Protein AF-A0A231R8P8-F1 (afdb_monomer)

Radius of gyration: 15.67 Å; Cα contacts (8 Å, |Δi|>4): 141; chains: 1; bounding box: 39×30×43 Å

Secondary structure (DSSP, 8-state):
--HHHHHHHHHHHHHS-EEEEE-STT-EEEEE--HHHHHHHHHTT--HHHHHHTB-SSEEEHHHHHHHTT--SEEETTEEE------HHHHHHHHTT-S-HHHHHHHHHHH-GGG--

pLDDT: mean 91.92, std 6.41, range [64.69, 98.38]

Sequence (117 aa):
MDRQAKQAILDVLNSLEVISHQDGEMANAFVRNTPENVAALNSVGISVETIKKHGDDEIFCIFSIAADLEIADYNRGEKLYLFGPVDDELRNRVIDGEGDAIDAERLLRLLEPELFD

Foldseek 3Di:
DDLVLLVQLQVLLQPADFPDWDDDPPTWTKGFPDPVSQVSNVVSPQDPVLQPVQDHNTIGTSVSSCVVVVSFPDDDTSHGHDDDDDDVVLVCCCVVVVDDPVSVVVVCCVVPVVVPD

Mean predicted aligned error: 4.88 Å

Nearest PDB structures (foldseek):
  8p4t-assembly1_A  TM=4.666E-01  e=4.108E+00  Mammarenavirus lujoense
  6gh8-assembly2_B  TM=3.753E-01  e=3.856E+00  Mammarenavirus lujoense

Solvent-accessible surface area (backbone atoms only — not comparable to full-atom values): 6925 Å² total; per-residue (Å²): 132,58,70,67,60,33,48,54,40,45,55,51,58,56,68,53,69,69,78,46,74,46,82,65,99,75,52,42,31,29,27,64,52,41,74,67,54,51,49,56,41,42,75,61,70,46,50,70,67,60,49,48,73,38,38,56,84,62,34,28,32,54,50,57,49,32,58,78,66,70,44,50,78,46,72,60,91,84,41,67,39,66,75,76,86,89,48,71,65,59,53,45,28,44,76,74,64,75,47,55,74,63,54,44,49,56,53,43,52,72,75,50,48,78,83,77,113

Structure (mmCIF, N/CA/C/O backbone):
data_AF-A0A231R8P8-F1
#
_entry.id   AF-A0A231R8P8-F1
#
loop_
_atom_site.group_PDB
_atom_site.id
_atom_site.type_symbol
_atom_site.label_atom_id
_atom_site.label_alt_id
_atom_site.label_comp_id
_atom_site.label_asym_id
_atom_site.label_entity_id
_atom_site.label_seq_id
_atom_site.pdbx_PDB_ins_code
_atom_site.Cartn_x
_atom_site.Cartn_y
_atom_site.Cartn_z
_atom_site.occupancy
_atom_site.B_iso_or_equiv
_atom_site.auth_seq_id
_atom_site.auth_comp_id
_atom_site.auth_asym_id
_atom_site.auth_atom_id
_atom_site.pdbx_PDB_model_num
ATOM 1 N N . MET A 1 1 ? 2.430 -12.170 5.947 1.00 87.06 1 MET A N 1
ATOM 2 C CA . MET A 1 1 ? 1.231 -11.938 5.115 1.00 87.06 1 MET A CA 1
ATOM 3 C C . MET A 1 1 ? 1.545 -12.387 3.697 1.00 87.06 1 MET A C 1
ATOM 5 O O . MET A 1 1 ? 2.641 -12.078 3.238 1.00 87.06 1 MET A O 1
ATOM 9 N N . ASP A 1 2 ? 0.670 -13.157 3.046 1.00 93.50 2 ASP A N 1
ATOM 10 C CA . ASP A 1 2 ? 0.893 -13.561 1.651 1.00 93.50 2 ASP A CA 1
ATOM 11 C C . ASP A 1 2 ? 0.668 -12.394 0.672 1.00 93.50 2 ASP A C 1
ATOM 13 O O . ASP A 1 2 ? 0.114 -11.355 1.036 1.00 93.50 2 ASP A O 1
ATOM 17 N N . ARG A 1 3 ? 1.123 -12.558 -0.576 1.00 91.38 3 ARG A N 1
ATOM 18 C CA . ARG A 1 3 ? 1.044 -11.513 -1.607 1.00 91.38 3 ARG A CA 1
ATOM 19 C C . ARG A 1 3 ? -0.389 -11.045 -1.869 1.00 91.38 3 ARG A C 1
ATOM 21 O O . ARG A 1 3 ? -0.597 -9.856 -2.087 1.00 91.38 3 ARG A O 1
ATOM 28 N N . GLN A 1 4 ? -1.353 -11.961 -1.882 1.00 94.00 4 GLN A N 1
ATOM 29 C CA . GLN A 1 4 ? -2.733 -11.635 -2.228 1.00 94.00 4 GLN A CA 1
ATOM 30 C C . GLN A 1 4 ? -3.375 -10.776 -1.136 1.00 94.00 4 GLN A C 1
ATOM 32 O O . GLN A 1 4 ? -4.036 -9.788 -1.445 1.00 94.00 4 GLN A O 1
ATOM 37 N N . ALA A 1 5 ? -3.107 -11.094 0.131 1.00 96.06 5 ALA A N 1
ATOM 38 C CA . ALA A 1 5 ? -3.525 -10.282 1.264 1.00 96.06 5 ALA A CA 1
ATOM 39 C C . ALA A 1 5 ? -2.856 -8.895 1.258 1.00 96.06 5 ALA A C 1
ATOM 41 O O . ALA A 1 5 ? -3.544 -7.896 1.459 1.00 96.06 5 ALA A O 1
ATOM 42 N N . LYS A 1 6 ? -1.550 -8.811 0.951 1.00 96.94 6 LYS A N 1
ATOM 43 C CA . LYS A 1 6 ? -0.856 -7.517 0.793 1.00 96.94 6 LYS A CA 1
ATOM 44 C C . LYS A 1 6 ? -1.513 -6.658 -0.290 1.00 96.94 6 LYS A C 1
ATOM 46 O O . LYS A 1 6 ? -1.808 -5.491 -0.049 1.00 96.94 6 LYS A O 1
ATOM 51 N N . GLN A 1 7 ? -1.780 -7.250 -1.456 1.00 96.19 7 GLN A N 1
ATOM 52 C CA . GLN A 1 7 ? -2.406 -6.549 -2.574 1.00 96.19 7 GLN A CA 1
ATOM 53 C C . GLN A 1 7 ? -3.810 -6.053 -2.216 1.00 96.19 7 GLN A C 1
ATOM 55 O O . GLN A 1 7 ? -4.112 -4.892 -2.458 1.00 96.19 7 GLN A O 1
ATOM 60 N N . ALA A 1 8 ? -4.635 -6.881 -1.570 1.00 97.69 8 ALA A N 1
ATOM 61 C CA . ALA A 1 8 ? -5.984 -6.485 -1.165 1.00 97.69 8 ALA A CA 1
ATOM 62 C C . ALA A 1 8 ? -5.983 -5.271 -0.219 1.00 97.69 8 ALA A C 1
ATOM 64 O O . ALA A 1 8 ? -6.830 -4.386 -0.341 1.00 97.69 8 ALA A O 1
ATOM 65 N N . ILE A 1 9 ? -5.018 -5.200 0.703 1.00 98.19 9 ILE A N 1
ATOM 66 C CA . ILE A 1 9 ? -4.868 -4.039 1.587 1.00 98.19 9 ILE A CA 1
ATOM 67 C C . ILE A 1 9 ? -4.444 -2.802 0.792 1.00 98.19 9 ILE A C 1
ATOM 69 O O . ILE A 1 9 ? -5.024 -1.734 0.984 1.00 98.19 9 ILE A O 1
ATOM 73 N N . LEU A 1 10 ? -3.461 -2.928 -0.106 1.00 97.50 10 LEU A N 1
ATOM 74 C CA . LEU A 1 10 ? -3.035 -1.807 -0.944 1.00 97.50 10 LEU A CA 1
ATOM 75 C C . LEU A 1 10 ? -4.158 -1.287 -1.839 1.00 97.50 10 LEU A C 1
ATOM 77 O O . LEU A 1 10 ? -4.285 -0.076 -1.995 1.00 97.50 10 LEU A O 1
ATOM 81 N N . ASP A 1 11 ? -4.979 -2.173 -2.398 1.00 98.06 11 ASP A N 1
ATOM 82 C CA . ASP A 1 11 ? -6.115 -1.790 -3.236 1.00 98.06 11 ASP A CA 1
ATOM 83 C C . ASP A 1 11 ? -7.103 -0.925 -2.443 1.00 98.06 11 ASP A C 1
ATOM 85 O O . ASP A 1 11 ? -7.553 0.110 -2.939 1.00 98.06 11 ASP A O 1
ATOM 89 N N . VAL A 1 12 ? -7.374 -1.286 -1.181 1.00 98.38 12 VAL A N 1
ATOM 90 C CA . VAL A 1 12 ? -8.187 -0.454 -0.283 1.00 98.38 12 VAL A CA 1
ATOM 91 C C . VAL A 1 12 ? -7.497 0.873 0.004 1.00 98.38 12 VAL A C 1
ATOM 93 O O . VAL A 1 12 ? -8.130 1.905 -0.203 1.00 98.38 12 VAL A O 1
ATOM 96 N N . LEU A 1 13 ? -6.223 0.882 0.415 1.00 98.00 13 LEU A N 1
ATOM 97 C CA . LEU A 1 13 ? -5.484 2.119 0.715 1.00 98.00 13 LEU A CA 1
ATOM 98 C C . LEU A 1 13 ? -5.485 3.085 -0.481 1.00 98.00 13 LEU A C 1
ATOM 100 O O . LEU A 1 13 ? -5.766 4.269 -0.317 1.00 98.00 13 LEU A O 1
ATOM 104 N N . ASN A 1 14 ? -5.256 2.569 -1.690 1.00 97.62 14 ASN A N 1
ATOM 105 C CA . ASN A 1 14 ? -5.261 3.331 -2.939 1.00 97.62 14 ASN A CA 1
ATOM 106 C C . ASN A 1 14 ? -6.655 3.810 -3.372 1.00 97.62 14 ASN A C 1
ATOM 108 O O . ASN A 1 14 ? -6.744 4.684 -4.240 1.00 97.62 14 ASN A O 1
ATOM 112 N N . SER A 1 15 ? -7.727 3.218 -2.842 1.00 97.88 15 SER A N 1
ATOM 113 C CA . SER A 1 15 ? -9.110 3.616 -3.132 1.00 97.88 15 SER A CA 1
ATOM 114 C C . SER A 1 15 ? -9.600 4.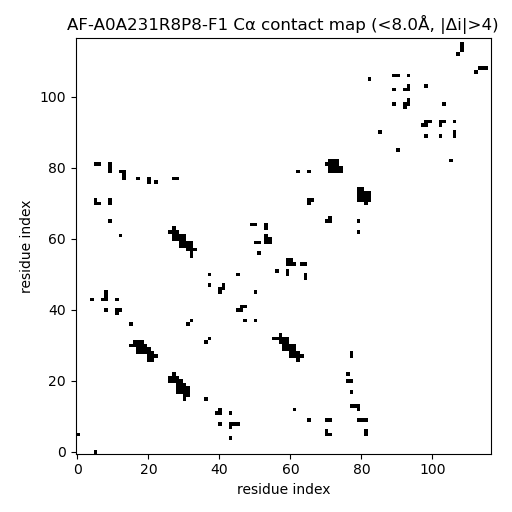773 -2.261 1.00 97.88 15 SER A C 1
ATOM 116 O O . SER A 1 15 ? -10.595 5.411 -2.605 1.00 97.88 15 SER A O 1
ATOM 118 N N . LEU A 1 16 ? -8.914 5.046 -1.147 1.00 97.94 16 LEU A N 1
ATOM 119 C CA . LEU A 1 16 ? -9.303 6.104 -0.227 1.00 97.94 16 LEU A CA 1
ATOM 120 C C . LEU A 1 16 ? -9.033 7.481 -0.841 1.00 97.94 16 LEU A C 1
ATOM 122 O O . LEU A 1 16 ? -8.041 7.690 -1.540 1.00 97.94 16 LEU A O 1
ATOM 126 N N . GLU A 1 17 ? -9.917 8.435 -0.557 1.00 97.38 17 GLU A N 1
ATOM 127 C CA . GLU A 1 17 ? -9.749 9.820 -0.993 1.00 97.38 17 GLU A CA 1
ATOM 128 C C . GLU A 1 17 ? -8.645 10.496 -0.170 1.00 97.38 17 GLU A C 1
ATOM 130 O O . GLU A 1 17 ? -8.810 10.768 1.025 1.00 97.38 17 GLU A O 1
ATOM 135 N N . VAL A 1 18 ? -7.516 10.773 -0.820 1.00 97.06 18 VAL A N 1
ATOM 136 C CA . VAL A 1 18 ? -6.419 11.543 -0.233 1.00 97.06 18 VAL A CA 1
ATOM 137 C C . VAL A 1 18 ? -6.813 13.016 -0.195 1.00 97.06 18 VAL A C 1
ATOM 139 O O . VAL A 1 18 ? -7.216 13.601 -1.196 1.00 97.06 18 VAL A O 1
ATOM 142 N N . ILE A 1 19 ? -6.714 13.620 0.988 1.00 96.31 19 ILE A N 1
ATOM 143 C CA . ILE A 1 19 ? -7.070 15.028 1.223 1.00 96.31 19 ILE A CA 1
ATOM 144 C C . ILE A 1 19 ? -5.849 15.945 1.319 1.00 96.31 19 ILE A C 1
ATOM 146 O O . ILE A 1 19 ? -5.992 17.167 1.296 1.00 96.31 19 ILE A O 1
ATOM 150 N N . SER A 1 20 ? -4.656 15.371 1.471 1.00 93.19 20 SER A N 1
ATOM 151 C CA . SER A 1 20 ? -3.385 16.089 1.497 1.00 93.19 20 SER A CA 1
ATOM 152 C C . SER A 1 20 ? -2.255 15.120 1.179 1.00 93.19 20 SER A C 1
ATOM 154 O O . SER A 1 20 ? -2.204 14.035 1.761 1.00 93.19 20 SER A O 1
ATOM 156 N N . HIS A 1 21 ? -1.340 15.514 0.297 1.00 91.38 21 HIS A N 1
ATOM 157 C CA . HIS A 1 21 ? -0.118 14.764 0.040 1.00 91.38 21 HIS A CA 1
ATOM 158 C C . HIS A 1 21 ? 1.103 15.683 0.077 1.00 91.38 21 HIS A C 1
ATOM 160 O O . HIS A 1 21 ? 1.016 16.885 -0.186 1.00 91.38 21 HIS A O 1
ATOM 166 N N . GLN A 1 22 ? 2.241 15.103 0.437 1.00 88.44 22 GLN A N 1
ATOM 167 C CA . GLN A 1 22 ? 3.551 15.735 0.366 1.00 88.44 22 GLN A CA 1
ATOM 168 C C . GLN A 1 22 ? 4.491 14.790 -0.373 1.00 88.44 22 GLN A C 1
ATOM 170 O O . GLN A 1 22 ? 4.495 13.594 -0.088 1.00 88.44 22 GLN A O 1
ATOM 175 N N . ASP A 1 23 ? 5.270 15.329 -1.307 1.00 81.31 23 ASP A N 1
ATOM 176 C CA . ASP A 1 23 ? 6.349 14.609 -1.987 1.00 81.31 23 ASP A CA 1
ATOM 177 C C . ASP A 1 23 ? 7.696 14.852 -1.290 1.00 81.31 23 ASP A C 1
ATOM 179 O O . ASP A 1 23 ? 7.860 15.806 -0.526 1.00 81.31 23 ASP A O 1
ATOM 183 N N . GLY A 1 24 ? 8.687 14.017 -1.607 1.00 75.81 24 GLY A N 1
ATOM 184 C CA . GLY A 1 24 ? 10.063 14.129 -1.116 1.00 75.81 24 GLY A CA 1
ATOM 185 C C . GLY A 1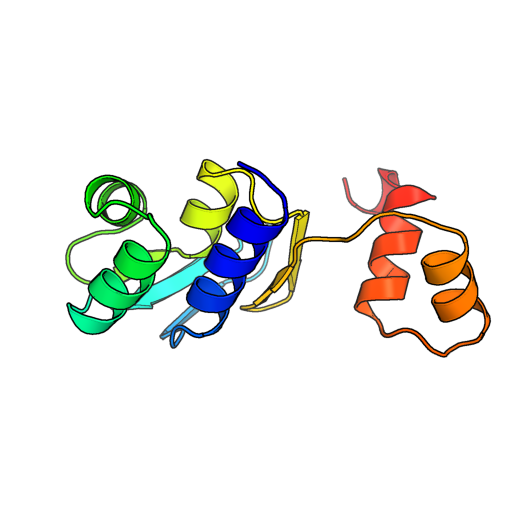 24 ? 10.454 12.983 -0.186 1.00 75.81 24 GLY A C 1
ATOM 186 O O . GLY A 1 24 ? 9.772 11.966 -0.122 1.00 75.81 24 GLY A O 1
ATOM 187 N N . GLU A 1 25 ? 11.558 13.148 0.545 1.00 70.06 25 GLU A N 1
ATOM 188 C CA . GLU A 1 25 ? 12.099 12.110 1.444 1.00 70.06 25 GLU A CA 1
ATOM 189 C C . GLU A 1 25 ? 11.118 11.695 2.550 1.00 70.06 25 GLU A C 1
ATOM 191 O O . GLU A 1 25 ? 11.130 10.556 3.005 1.00 70.06 25 GLU A O 1
ATOM 196 N N . MET A 1 26 ? 10.234 12.609 2.958 1.00 74.94 26 MET A N 1
ATOM 197 C CA . MET A 1 26 ? 9.140 12.341 3.893 1.00 74.94 26 MET A CA 1
ATOM 198 C C . MET A 1 26 ? 7.794 12.378 3.169 1.00 74.94 26 MET A C 1
ATOM 200 O O . MET A 1 26 ? 6.877 13.094 3.582 1.00 74.94 26 MET A O 1
ATOM 204 N N . ALA A 1 27 ? 7.694 11.645 2.057 1.00 84.31 27 ALA A N 1
ATOM 205 C CA . ALA A 1 27 ? 6.451 11.547 1.312 1.00 84.31 27 ALA A CA 1
ATOM 206 C C . ALA A 1 27 ? 5.325 11.024 2.214 1.00 84.31 27 ALA A C 1
ATOM 208 O O . ALA A 1 27 ? 5.493 10.048 2.945 1.00 84.31 27 ALA A O 1
ATOM 209 N N . ASN A 1 28 ? 4.167 11.674 2.161 1.00 91.06 28 ASN A N 1
ATOM 210 C CA . ASN A 1 28 ? 2.998 11.325 2.963 1.00 91.06 28 ASN A CA 1
ATOM 211 C C . ASN A 1 28 ? 1.725 11.496 2.136 1.00 91.06 28 ASN A C 1
ATOM 213 O O . ASN A 1 28 ? 1.635 12.412 1.320 1.00 91.06 28 ASN A O 1
ATOM 217 N N . ALA A 1 29 ? 0.724 10.661 2.403 1.00 96.38 29 ALA A N 1
ATOM 218 C CA . ALA A 1 29 ? -0.623 10.802 1.862 1.00 96.38 29 ALA A CA 1
ATOM 219 C C . ALA A 1 29 ? -1.635 10.629 2.999 1.00 96.38 29 ALA A C 1
ATOM 221 O O . ALA A 1 29 ? -1.718 9.564 3.615 1.00 96.38 29 ALA A O 1
ATOM 222 N N . PHE A 1 30 ? -2.374 11.695 3.297 1.00 97.06 30 PHE A N 1
ATOM 223 C CA . PHE A 1 30 ? -3.320 11.766 4.403 1.00 97.06 30 PHE A CA 1
ATOM 224 C C . PHE A 1 30 ? -4.756 11.601 3.921 1.00 97.06 30 PHE A C 1
ATOM 226 O O . PHE A 1 30 ? -5.182 12.216 2.943 1.00 97.06 30 PHE A O 1
ATOM 233 N N . VAL A 1 31 ? -5.516 10.811 4.668 1.00 97.75 31 VAL A N 1
ATOM 234 C CA . VAL A 1 31 ? -6.923 10.492 4.422 1.00 97.75 31 VAL A CA 1
ATOM 235 C C . VAL A 1 31 ? -7.724 10.831 5.677 1.00 97.75 31 VAL A C 1
ATOM 237 O O . VAL A 1 31 ? -7.209 10.722 6.789 1.00 97.75 31 VAL A O 1
ATOM 240 N N . ARG A 1 32 ? -8.994 11.226 5.520 1.00 98.12 32 ARG A N 1
ATOM 241 C CA . ARG A 1 32 ? -9.890 11.458 6.666 1.00 98.12 32 ARG A CA 1
ATOM 242 C C . ARG A 1 32 ? -10.133 10.179 7.469 1.00 98.12 32 ARG A C 1
ATOM 244 O O . ARG A 1 32 ? -10.469 9.137 6.902 1.00 98.12 32 ARG A O 1
ATOM 251 N N . ASN A 1 33 ? -10.089 10.292 8.790 1.00 97.62 33 ASN A N 1
ATOM 252 C CA . ASN A 1 33 ? -10.483 9.248 9.725 1.00 97.62 33 ASN A CA 1
ATOM 253 C C . ASN A 1 33 ? -12.011 9.211 9.896 1.00 97.62 33 ASN A C 1
ATOM 255 O O . ASN A 1 33 ? -12.563 9.655 10.900 1.00 97.62 33 ASN A O 1
ATOM 259 N N . THR A 1 34 ? -12.718 8.724 8.873 1.00 97.88 34 THR A N 1
ATOM 260 C CA . THR A 1 34 ? -14.177 8.541 8.931 1.00 97.88 34 THR A CA 1
ATOM 261 C C . THR A 1 34 ? -14.550 7.087 9.232 1.00 97.88 34 THR A C 1
ATOM 263 O O . THR A 1 34 ? -13.776 6.175 8.918 1.00 97.88 34 THR A O 1
ATOM 266 N N . PRO A 1 35 ? -15.751 6.826 9.786 1.00 97.62 35 PRO A N 1
ATOM 267 C CA . PRO A 1 35 ? -16.243 5.465 9.991 1.00 97.62 35 PRO A CA 1
ATOM 268 C C . PRO A 1 35 ? -16.227 4.607 8.718 1.00 97.62 35 PRO A C 1
ATOM 270 O O . PRO A 1 35 ? -15.949 3.414 8.798 1.00 97.62 35 PRO A O 1
ATOM 273 N N . GLU A 1 36 ? -16.487 5.198 7.550 1.00 98.00 36 GLU A N 1
ATOM 274 C CA . GLU A 1 36 ? -16.477 4.511 6.255 1.00 98.00 36 GLU A CA 1
ATOM 275 C C . GLU A 1 36 ? -15.067 4.050 5.873 1.00 98.00 36 GLU A C 1
ATOM 277 O O . GLU A 1 36 ? -14.876 2.885 5.521 1.00 98.00 36 GLU A O 1
ATOM 282 N N . ASN A 1 37 ? -14.067 4.926 6.009 1.00 98.06 37 ASN A N 1
ATOM 283 C CA . ASN A 1 37 ? -12.672 4.590 5.720 1.00 98.06 37 ASN A CA 1
ATOM 284 C C . ASN A 1 37 ? -12.133 3.549 6.709 1.00 98.06 37 ASN A C 1
ATOM 286 O O . ASN A 1 37 ? -11.464 2.594 6.313 1.00 98.06 37 ASN A O 1
ATOM 290 N N . VAL A 1 38 ? -12.484 3.680 7.992 1.00 97.62 38 VAL A N 1
ATOM 291 C CA . VAL A 1 38 ? -12.146 2.688 9.021 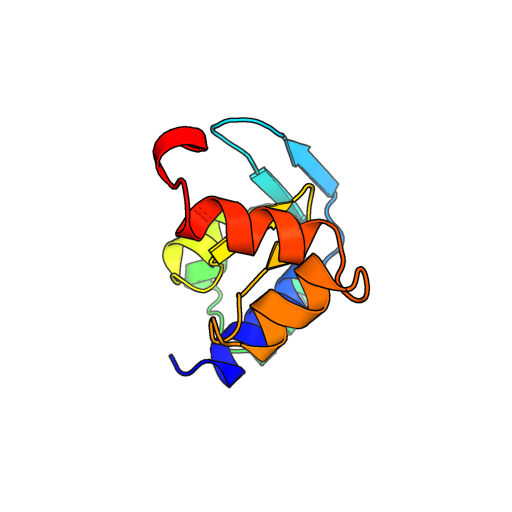1.00 97.62 38 VAL A CA 1
ATOM 292 C C . VAL A 1 38 ? -12.802 1.339 8.718 1.00 97.62 38 VAL A C 1
ATOM 294 O O . VAL A 1 38 ? -12.154 0.302 8.838 1.00 97.62 38 VAL A O 1
ATOM 297 N N . ALA A 1 39 ? -14.068 1.319 8.292 1.00 98.06 39 ALA A N 1
ATOM 298 C CA . ALA A 1 39 ? -14.754 0.089 7.905 1.00 98.06 39 ALA A CA 1
ATOM 299 C C . ALA A 1 39 ? -14.109 -0.572 6.675 1.00 98.06 39 ALA A C 1
ATOM 301 O O . ALA A 1 39 ? -13.933 -1.792 6.671 1.00 98.06 39 ALA A O 1
ATOM 302 N N . ALA A 1 40 ? -13.707 0.214 5.671 1.00 98.19 40 ALA A N 1
ATOM 303 C CA . ALA A 1 40 ? -13.000 -0.289 4.495 1.00 98.19 40 ALA A CA 1
ATOM 304 C C . ALA A 1 40 ? -11.671 -0.959 4.883 1.00 98.19 40 ALA A C 1
ATOM 306 O O . ALA A 1 40 ? -11.411 -2.091 4.478 1.00 98.19 40 ALA A O 1
ATOM 307 N N . LEU A 1 41 ? -10.876 -0.322 5.744 1.00 97.88 41 LEU A N 1
ATOM 308 C CA . LEU A 1 41 ? -9.608 -0.873 6.231 1.00 97.88 41 LEU A CA 1
ATOM 309 C C . LEU A 1 41 ? -9.799 -2.113 7.119 1.00 97.88 41 LEU A C 1
ATOM 311 O O . LEU A 1 41 ? -9.114 -3.121 6.937 1.00 97.88 41 LEU A O 1
ATOM 315 N N . ASN A 1 42 ? -10.786 -2.096 8.017 1.00 97.81 42 ASN A N 1
ATOM 316 C CA . ASN A 1 42 ? -11.139 -3.265 8.827 1.00 97.81 42 ASN A CA 1
ATOM 317 C C . ASN A 1 42 ? -11.551 -4.4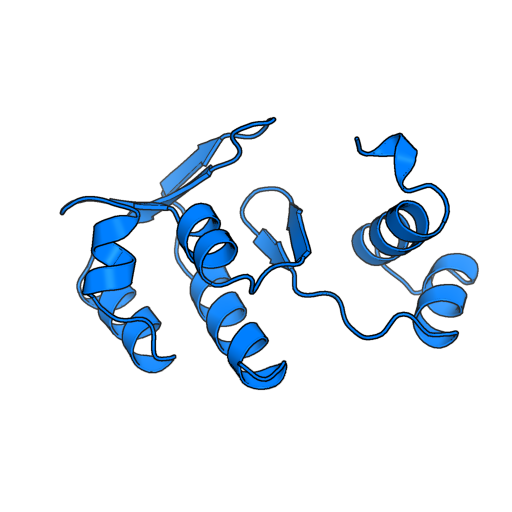66 7.956 1.00 97.81 42 ASN A C 1
ATOM 319 O O . ASN A 1 42 ? -11.249 -5.606 8.308 1.00 97.81 42 ASN A O 1
ATOM 323 N N . SER A 1 43 ? -12.214 -4.233 6.814 1.00 97.88 43 SER A N 1
ATOM 324 C CA . SER A 1 43 ? -12.666 -5.305 5.912 1.00 97.88 43 SER A CA 1
ATOM 325 C C . SER A 1 43 ? -11.520 -6.123 5.303 1.00 97.88 43 SER A C 1
ATOM 327 O O . SER A 1 43 ? -11.715 -7.286 4.954 1.00 97.88 43 SER A O 1
ATOM 329 N N . VAL A 1 44 ? -10.317 -5.542 5.245 1.00 97.38 44 VAL A N 1
ATOM 330 C CA . VAL A 1 44 ? -9.077 -6.191 4.791 1.00 97.38 44 VAL A CA 1
ATOM 331 C C . VAL A 1 44 ? -8.120 -6.519 5.944 1.00 97.38 44 VAL A C 1
ATOM 333 O O . VAL A 1 44 ? -6.962 -6.858 5.720 1.00 97.38 44 VAL A O 1
ATOM 336 N N . GLY A 1 45 ? -8.608 -6.473 7.189 1.00 96.06 45 GLY A N 1
ATOM 337 C CA . GLY A 1 45 ? -7.884 -6.947 8.371 1.00 96.06 45 GLY A CA 1
ATOM 338 C C . GLY A 1 45 ? -6.983 -5.917 9.055 1.00 96.06 45 GLY A C 1
ATOM 339 O O . GLY A 1 45 ? -6.212 -6.290 9.939 1.00 96.06 45 GLY A O 1
ATOM 340 N N . ILE A 1 46 ? -7.074 -4.636 8.692 1.00 97.19 46 ILE A N 1
ATOM 341 C CA . ILE A 1 46 ? -6.341 -3.562 9.372 1.00 97.19 46 ILE A CA 1
ATOM 342 C C . ILE A 1 46 ? -7.093 -3.177 10.636 1.00 97.19 46 ILE A C 1
ATOM 344 O O . ILE A 1 46 ? -8.256 -2.803 10.565 1.00 97.19 46 ILE A O 1
ATOM 348 N N . SER A 1 47 ? -6.440 -3.260 11.794 1.00 96.19 47 SER A N 1
ATOM 349 C CA . SER A 1 47 ? -7.085 -2.935 13.064 1.00 96.19 47 SER A CA 1
ATOM 350 C C . SER A 1 47 ? -7.217 -1.423 13.267 1.00 96.19 47 SER A C 1
ATOM 352 O O . SER A 1 47 ? -6.387 -0.631 12.816 1.00 96.19 47 SER A O 1
ATOM 354 N N . VAL A 1 48 ? -8.220 -1.019 14.049 1.00 95.31 48 VAL A N 1
ATOM 355 C CA . VAL A 1 48 ? -8.373 0.375 14.499 1.00 95.31 48 VAL A CA 1
ATOM 356 C C . VAL A 1 48 ? -7.133 0.864 15.258 1.00 95.31 48 VAL A C 1
ATOM 358 O O . VAL A 1 48 ? -6.778 2.034 15.154 1.00 95.31 48 VAL A O 1
ATOM 361 N N . GLU A 1 49 ? -6.452 -0.015 15.997 1.00 95.81 49 GLU A N 1
ATOM 362 C CA . GLU A 1 49 ? -5.207 0.328 16.697 1.00 95.81 49 GLU A CA 1
ATOM 363 C C . GLU A 1 49 ? -4.086 0.685 15.715 1.00 95.81 49 GLU A C 1
ATOM 365 O O . GLU A 1 49 ? -3.397 1.682 15.919 1.00 95.81 49 GLU A O 1
ATOM 370 N N . THR A 1 50 ? -3.945 -0.067 14.618 1.00 96.44 50 THR A N 1
ATOM 371 C CA . THR A 1 50 ? -2.995 0.257 13.546 1.00 96.44 50 THR A CA 1
ATOM 372 C C . THR A 1 50 ? -3.334 1.596 12.897 1.00 96.44 50 THR A C 1
ATOM 374 O O . THR A 1 50 ? -2.438 2.409 12.703 1.00 96.44 50 THR A O 1
ATOM 377 N N . ILE A 1 51 ? -4.612 1.874 12.618 1.00 96.44 51 ILE A N 1
ATOM 378 C CA . ILE A 1 51 ? -5.032 3.160 12.030 1.00 96.44 51 ILE A CA 1
ATOM 379 C C . ILE A 1 51 ? -4.657 4.322 12.961 1.00 96.44 51 ILE A C 1
ATOM 381 O O . ILE A 1 51 ? -4.016 5.278 12.533 1.00 96.44 51 ILE A O 1
ATOM 385 N N . LYS A 1 52 ? -4.986 4.207 14.254 1.00 95.06 52 LYS A N 1
ATOM 386 C CA . LYS A 1 52 ? -4.689 5.232 15.268 1.00 95.06 52 LYS A CA 1
ATOM 387 C C . LYS A 1 52 ? -3.198 5.431 15.525 1.00 95.06 52 LYS A C 1
ATOM 389 O O . LYS A 1 52 ? -2.797 6.511 15.932 1.00 95.06 52 LYS A O 1
ATOM 394 N N . LYS A 1 53 ? -2.366 4.410 15.311 1.00 97.12 53 LYS A N 1
ATOM 395 C CA . LYS A 1 53 ? -0.905 4.532 15.426 1.00 97.12 53 LYS A CA 1
ATOM 396 C C . LYS A 1 53 ? -0.323 5.484 14.373 1.00 97.12 53 LYS A C 1
ATOM 398 O O . LYS A 1 53 ? 0.703 6.108 14.626 1.00 97.12 53 LYS A O 1
ATOM 403 N N . HIS A 1 54 ? -0.975 5.592 13.216 1.00 96.62 54 HIS A N 1
ATOM 404 C CA . HIS A 1 54 ? -0.494 6.335 12.045 1.00 96.62 54 HIS A CA 1
ATOM 405 C C . HIS A 1 54 ? -1.332 7.582 11.742 1.00 96.62 54 HIS A C 1
ATOM 407 O O . HIS A 1 54 ? -1.356 8.063 10.608 1.00 96.62 54 HIS A O 1
ATOM 413 N N . GLY A 1 55 ? -2.037 8.096 12.749 1.00 94.50 55 GLY A N 1
ATOM 414 C CA . GLY A 1 55 ? -2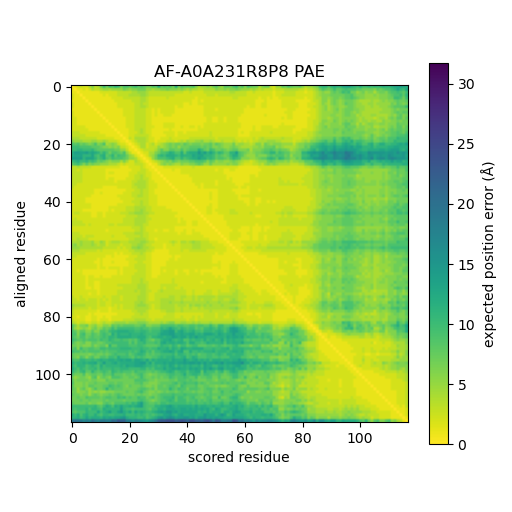.953 9.216 12.612 1.00 94.50 55 GLY A CA 1
ATOM 415 C C . GLY A 1 55 ? -3.488 9.715 13.947 1.00 94.50 55 GLY A C 1
ATOM 416 O O . GLY A 1 55 ? -2.970 9.388 15.012 1.00 94.50 55 GLY A O 1
ATOM 417 N N . ASP A 1 56 ? -4.548 10.500 13.869 1.00 93.88 56 ASP A N 1
ATOM 418 C CA . ASP A 1 56 ? -5.327 11.005 14.990 1.00 93.88 56 ASP A CA 1
ATOM 419 C C . ASP A 1 56 ? -6.828 10.803 14.722 1.00 93.88 56 ASP A C 1
ATOM 421 O O . ASP A 1 56 ? -7.223 9.998 13.875 1.00 93.88 56 ASP A O 1
ATOM 425 N N . ASP A 1 57 ? -7.685 11.486 15.479 1.00 94.12 57 ASP A N 1
ATOM 426 C CA . ASP A 1 57 ? -9.138 11.373 15.339 1.00 94.12 57 ASP A CA 1
ATOM 427 C C . ASP A 1 57 ? -9.677 12.004 14.036 1.00 94.12 57 ASP A C 1
ATOM 429 O O . ASP A 1 57 ? -10.814 11.724 13.659 1.00 94.12 57 ASP A O 1
ATOM 433 N N . GLU A 1 58 ? -8.891 12.821 13.327 1.00 96.69 58 GLU A N 1
ATOM 434 C CA . GLU A 1 58 ? -9.298 13.519 12.103 1.00 96.69 58 GLU A CA 1
ATOM 435 C C . GLU A 1 58 ? -8.700 12.899 10.838 1.00 96.69 58 GLU A C 1
ATOM 437 O O . GLU A 1 58 ? -9.399 12.795 9.823 1.00 96.69 58 GLU A O 1
ATOM 442 N N . ILE A 1 59 ? -7.428 12.487 10.871 1.00 97.56 59 ILE A N 1
ATOM 443 C CA . ILE A 1 59 ? -6.692 12.000 9.696 1.00 97.56 59 ILE A CA 1
ATOM 444 C C . ILE A 1 59 ? -5.742 10.845 10.020 1.00 97.56 59 ILE A C 1
ATOM 446 O O . ILE A 1 59 ? -5.276 10.695 11.142 1.00 97.56 59 ILE A O 1
ATOM 450 N N . PHE A 1 60 ? -5.387 10.049 9.012 1.00 97.50 60 PHE A N 1
ATOM 451 C CA . PHE A 1 60 ? -4.298 9.070 9.095 1.00 97.50 60 PHE A CA 1
ATOM 452 C C . PHE A 1 60 ? -3.486 9.022 7.796 1.00 97.50 60 PHE A C 1
ATOM 454 O O . PHE A 1 60 ? -3.994 9.360 6.724 1.00 97.50 60 PHE A O 1
ATOM 461 N N . CYS A 1 61 ? -2.216 8.614 7.889 1.00 96.94 61 CYS A N 1
ATOM 462 C CA . CYS A 1 61 ? -1.310 8.503 6.744 1.00 96.94 61 CYS A CA 1
ATOM 463 C C . CYS A 1 61 ? -1.309 7.083 6.157 1.00 96.94 61 CYS A C 1
ATOM 465 O O . CYS A 1 61 ? -0.905 6.127 6.825 1.00 96.94 61 CYS A O 1
ATOM 467 N N . ILE A 1 62 ? -1.706 6.934 4.887 1.00 97.31 62 ILE A N 1
ATOM 468 C CA . ILE A 1 62 ? -1.753 5.622 4.217 1.00 97.31 62 ILE A CA 1
ATOM 469 C C . ILE A 1 62 ? -0.360 5.064 3.898 1.00 97.31 62 ILE A C 1
ATOM 471 O O . ILE A 1 62 ? -0.182 3.846 3.889 1.00 97.31 62 ILE A O 1
ATOM 475 N N . PHE A 1 63 ? 0.642 5.926 3.692 1.00 95.75 63 PHE A N 1
ATOM 476 C CA . PHE A 1 63 ? 2.021 5.487 3.441 1.00 95.75 63 PHE A CA 1
ATOM 477 C C . PHE A 1 63 ? 2.657 4.915 4.702 1.00 95.75 63 PHE A C 1
ATOM 479 O O . PHE A 1 63 ? 3.253 3.842 4.644 1.00 95.75 63 PHE A O 1
ATOM 486 N N . SER A 1 64 ? 2.451 5.556 5.855 1.00 95.38 64 SER A N 1
ATOM 487 C CA . SER A 1 64 ? 2.943 5.052 7.140 1.00 95.38 64 SER A CA 1
ATOM 488 C C . SER A 1 64 ? 2.327 3.699 7.502 1.00 95.38 64 SER A C 1
ATOM 490 O O . SER A 1 64 ? 3.041 2.810 7.960 1.00 95.38 64 SER A O 1
ATOM 492 N N . ILE A 1 65 ? 1.031 3.500 7.226 1.00 96.94 65 ILE A N 1
ATOM 493 C CA . ILE A 1 65 ? 0.373 2.193 7.393 1.00 96.94 65 ILE A CA 1
ATOM 494 C C . ILE A 1 65 ? 1.020 1.142 6.482 1.00 96.94 65 ILE A C 1
ATOM 496 O O . ILE A 1 65 ? 1.348 0.049 6.942 1.00 96.94 65 ILE A O 1
ATOM 500 N N . ALA A 1 66 ? 1.215 1.454 5.197 1.00 96.38 66 ALA A N 1
ATOM 501 C CA . ALA A 1 66 ? 1.800 0.510 4.247 1.00 96.38 66 ALA A CA 1
ATOM 502 C C . ALA A 1 66 ? 3.256 0.145 4.587 1.00 96.38 66 ALA A C 1
ATOM 504 O O . ALA A 1 66 ? 3.648 -1.013 4.428 1.00 96.38 66 ALA A O 1
ATOM 505 N N . ALA A 1 67 ? 4.030 1.111 5.086 1.00 93.75 67 ALA A N 1
ATOM 506 C CA . ALA A 1 67 ? 5.402 0.909 5.533 1.00 93.75 67 ALA A CA 1
ATOM 507 C C . ALA A 1 67 ? 5.472 0.055 6.811 1.00 93.75 67 ALA A C 1
ATOM 509 O O . ALA A 1 67 ? 6.228 -0.909 6.852 1.00 93.75 67 ALA A O 1
ATOM 510 N N . ASP A 1 68 ? 4.645 0.344 7.823 1.00 94.81 68 ASP A N 1
ATOM 511 C CA . ASP A 1 68 ? 4.607 -0.407 9.094 1.00 94.81 68 ASP A CA 1
ATOM 512 C C . ASP A 1 68 ? 4.213 -1.877 8.910 1.00 94.81 68 ASP A C 1
ATOM 514 O O . ASP A 1 68 ? 4.597 -2.737 9.699 1.00 94.81 68 ASP A O 1
ATOM 518 N N . LEU A 1 69 ? 3.442 -2.171 7.862 1.00 95.31 69 LEU A N 1
ATOM 519 C CA . LEU A 1 69 ? 3.025 -3.528 7.515 1.00 95.31 69 LEU A CA 1
ATOM 520 C C . LEU A 1 69 ? 3.936 -4.196 6.474 1.00 95.31 69 LEU A C 1
ATOM 522 O O . LEU A 1 69 ? 3.711 -5.364 6.145 1.00 95.31 69 LEU A O 1
ATOM 526 N N . GLU A 1 70 ? 4.931 -3.475 5.947 1.00 94.75 70 GLU A N 1
ATOM 527 C CA . GLU A 1 70 ? 5.847 -3.931 4.894 1.00 94.75 70 GLU A CA 1
ATOM 528 C C . GLU A 1 70 ? 5.094 -4.496 3.669 1.00 94.75 70 GLU A C 1
ATOM 530 O O . GLU A 1 70 ? 5.366 -5.604 3.181 1.00 94.75 70 GLU A O 1
ATOM 535 N N . ILE A 1 71 ? 4.069 -3.769 3.203 1.00 95.38 71 ILE A N 1
ATOM 536 C CA . ILE A 1 71 ? 3.156 -4.233 2.139 1.00 95.38 71 ILE A CA 1
ATOM 537 C C . ILE A 1 71 ? 3.259 -3.480 0.814 1.00 95.38 71 ILE A C 1
ATOM 539 O O . ILE A 1 71 ? 2.641 -3.927 -0.148 1.00 95.38 71 ILE A O 1
ATOM 543 N N . ALA A 1 72 ? 4.019 -2.387 0.748 1.00 94.19 72 ALA A N 1
ATOM 544 C CA . ALA A 1 72 ? 4.316 -1.667 -0.488 1.00 94.19 72 ALA A CA 1
ATOM 545 C C . ALA A 1 72 ? 5.816 -1.728 -0.785 1.00 94.19 72 ALA A C 1
ATOM 547 O O . ALA A 1 72 ? 6.629 -1.561 0.120 1.00 94.19 72 ALA A O 1
ATOM 548 N N . ASP A 1 73 ? 6.159 -1.925 -2.056 1.00 90.12 73 ASP A N 1
ATOM 549 C CA . ASP A 1 73 ? 7.541 -1.868 -2.545 1.00 90.12 73 ASP A CA 1
ATOM 550 C C . ASP A 1 73 ? 7.898 -0.467 -3.051 1.00 90.12 73 ASP A C 1
ATOM 552 O O . ASP A 1 73 ? 9.068 -0.101 -3.124 1.00 90.12 73 ASP A O 1
ATOM 556 N N . TYR A 1 74 ? 6.886 0.309 -3.449 1.00 88.56 74 TYR A N 1
ATOM 557 C CA . TYR A 1 74 ? 7.082 1.605 -4.075 1.00 88.56 74 TYR A CA 1
ATOM 558 C C . TYR A 1 74 ? 5.852 2.502 -3.928 1.00 88.56 74 TYR A C 1
ATOM 560 O O . TYR A 1 74 ? 4.719 2.021 -3.849 1.00 88.56 74 TYR A O 1
ATOM 568 N N . ASN A 1 75 ? 6.063 3.816 -3.951 1.00 89.06 75 ASN A N 1
ATOM 569 C CA . ASN A 1 75 ? 5.002 4.806 -4.060 1.00 89.06 75 ASN A CA 1
ATOM 570 C C . ASN A 1 75 ? 5.316 5.813 -5.173 1.00 89.06 75 ASN A C 1
ATOM 572 O O . ASN A 1 75 ? 6.466 6.185 -5.382 1.00 89.06 75 ASN A O 1
ATOM 576 N N . ARG A 1 76 ? 4.277 6.289 -5.864 1.00 86.19 76 ARG A N 1
ATOM 577 C CA . ARG A 1 76 ? 4.380 7.362 -6.861 1.00 86.19 76 ARG A CA 1
ATOM 578 C C . ARG A 1 76 ? 3.183 8.289 -6.753 1.00 86.19 76 ARG A C 1
ATOM 580 O O . ARG A 1 76 ? 2.048 7.857 -6.973 1.00 86.19 76 ARG A O 1
ATOM 587 N N . GLY A 1 77 ? 3.442 9.557 -6.437 1.00 87.81 77 GLY A N 1
ATOM 588 C CA . GLY A 1 77 ? 2.388 10.474 -6.009 1.00 87.81 77 GLY A CA 1
ATOM 589 C C . GLY A 1 77 ? 1.652 9.866 -4.818 1.00 87.81 77 GLY A C 1
ATOM 590 O O . GLY A 1 77 ? 2.293 9.400 -3.886 1.00 87.81 77 GLY A O 1
ATOM 591 N N . GLU A 1 78 ? 0.327 9.780 -4.905 1.00 91.56 78 GLU A N 1
ATOM 592 C CA . GLU A 1 78 ? -0.570 9.256 -3.863 1.00 91.56 78 GLU A CA 1
ATOM 593 C C . GLU A 1 78 ? -0.785 7.730 -3.911 1.00 91.56 78 GLU A C 1
ATOM 595 O O . GLU A 1 78 ? -1.579 7.190 -3.141 1.00 91.56 78 GLU A O 1
ATOM 600 N N . LYS A 1 79 ? -0.131 7.021 -4.842 1.00 91.81 79 LYS A N 1
ATOM 601 C CA . LYS A 1 79 ? -0.377 5.593 -5.095 1.00 91.81 79 LYS A CA 1
ATOM 602 C C . LYS A 1 79 ? 0.749 4.711 -4.578 1.00 91.81 79 LYS A C 1
ATOM 604 O O . LYS A 1 79 ? 1.920 5.009 -4.795 1.00 91.81 79 LYS A O 1
ATOM 609 N N . LEU A 1 80 ? 0.366 3.598 -3.959 1.00 93.75 80 LEU A N 1
ATOM 610 C CA . LEU A 1 80 ? 1.233 2.538 -3.449 1.00 93.75 80 LEU A CA 1
ATOM 611 C C . LEU A 1 80 ? 1.220 1.330 -4.389 1.00 93.75 80 LEU A C 1
ATOM 613 O O . LEU A 1 80 ? 0.164 0.933 -4.884 1.00 93.75 80 LEU A O 1
ATOM 617 N N . TYR A 1 81 ? 2.378 0.711 -4.584 1.00 91.75 81 TYR A N 1
ATOM 618 C CA . TYR A 1 81 ? 2.572 -0.409 -5.497 1.00 91.75 81 TYR A CA 1
ATOM 619 C C . TYR A 1 81 ? 3.270 -1.567 -4.790 1.00 91.75 81 TYR A C 1
ATOM 621 O O . T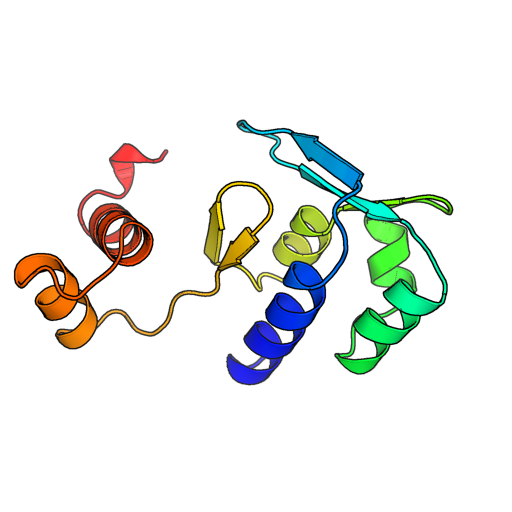YR A 1 81 ? 4.250 -1.376 -4.071 1.00 91.75 81 TYR A O 1
ATOM 629 N N . LEU A 1 82 ? 2.772 -2.777 -5.043 1.00 92.06 82 LEU A N 1
ATOM 630 C CA . LEU A 1 82 ? 3.421 -4.031 -4.679 1.00 92.06 82 LEU A CA 1
ATOM 631 C C . LEU A 1 82 ? 3.870 -4.727 -5.965 1.00 92.06 82 LEU A C 1
ATOM 633 O O . LEU A 1 82 ? 3.073 -5.273 -6.734 1.00 92.06 82 LEU A O 1
ATOM 637 N N . PHE A 1 83 ? 5.168 -4.733 -6.193 1.00 87.69 83 PHE A N 1
ATOM 638 C CA . PHE A 1 83 ? 5.813 -5.318 -7.349 1.00 87.69 83 PHE A CA 1
ATOM 639 C C . PHE A 1 83 ? 5.669 -6.840 -7.371 1.00 87.69 83 PHE A C 1
ATOM 641 O O . PHE A 1 83 ? 5.706 -7.511 -6.344 1.00 87.69 83 PHE A O 1
ATOM 648 N N . GLY A 1 84 ? 5.430 -7.395 -8.563 1.00 78.56 84 GLY A N 1
ATOM 649 C CA . GLY A 1 84 ? 5.319 -8.839 -8.789 1.00 78.56 84 GLY A CA 1
ATOM 650 C C . GLY A 1 84 ? 6.662 -9.580 -8.684 1.00 78.56 84 GLY A C 1
ATOM 651 O O . GLY A 1 84 ? 7.645 -9.031 -8.189 1.00 78.56 84 GLY A O 1
ATOM 652 N N . PRO A 1 85 ? 6.758 -10.819 -9.186 1.00 78.44 85 PRO A N 1
ATOM 653 C CA . PRO A 1 85 ? 8.056 -11.415 -9.490 1.00 78.44 85 PRO A CA 1
ATOM 654 C C . PRO A 1 85 ? 8.782 -10.598 -10.567 1.00 78.44 85 PRO A C 1
ATOM 656 O O . PRO A 1 85 ? 8.153 -9.933 -11.395 1.00 78.44 85 PRO A O 1
ATOM 659 N N . VAL A 1 86 ? 10.110 -10.582 -10.496 1.00 78.88 86 VAL A N 1
ATOM 660 C CA . VAL A 1 86 ? 10.977 -10.038 -11.546 1.00 78.88 86 VAL A CA 1
ATOM 661 C C . VAL A 1 86 ? 11.370 -11.218 -12.416 1.00 78.88 86 VAL A C 1
ATOM 663 O O . VAL A 1 86 ? 12.118 -12.089 -11.976 1.00 78.88 86 VAL A O 1
ATOM 666 N N . ASP A 1 87 ? 10.837 -11.261 -13.622 1.00 82.69 87 ASP A N 1
ATOM 667 C CA . ASP A 1 87 ? 11.018 -12.353 -14.566 1.00 82.69 87 ASP A CA 1
ATOM 668 C C . ASP A 1 87 ? 11.311 -11.815 -15.972 1.00 82.69 87 ASP A C 1
ATOM 670 O O . ASP A 1 87 ? 11.371 -10.604 -16.216 1.00 82.69 87 ASP A O 1
ATOM 674 N N . ASP A 1 88 ? 11.545 -12.737 -16.905 1.00 86.25 88 ASP A N 1
ATOM 675 C CA . ASP A 1 88 ? 11.772 -12.389 -18.305 1.00 86.25 88 ASP A CA 1
ATOM 676 C C . ASP A 1 88 ? 10.548 -11.696 -18.921 1.00 86.25 88 ASP A C 1
ATOM 678 O O . ASP A 1 88 ? 10.711 -10.907 -19.844 1.00 86.25 88 ASP A O 1
ATOM 682 N N . GLU A 1 89 ? 9.342 -11.918 -18.387 1.00 87.75 89 GLU A N 1
ATOM 683 C CA . GLU A 1 89 ? 8.141 -11.202 -18.819 1.00 87.75 89 GLU A CA 1
ATOM 684 C C . GLU A 1 89 ? 8.260 -9.705 -18.512 1.00 87.75 89 GLU A C 1
ATOM 686 O O . GLU A 1 89 ? 8.113 -8.893 -19.423 1.00 87.75 89 GLU A O 1
ATOM 691 N N . LEU A 1 90 ? 8.606 -9.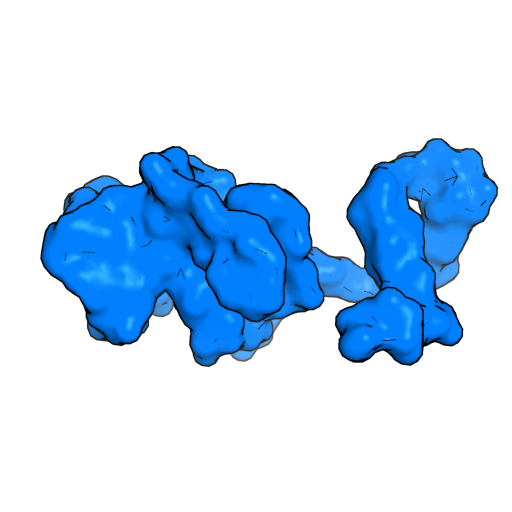325 -17.274 1.00 87.69 90 LEU A N 1
ATOM 692 C CA . LEU A 1 90 ? 8.862 -7.920 -16.935 1.00 87.69 90 LEU A CA 1
ATOM 693 C C . LEU A 1 90 ? 9.955 -7.323 -17.829 1.00 87.69 90 LEU A C 1
ATOM 695 O O . LEU A 1 90 ? 9.789 -6.221 -18.351 1.00 87.69 90 LEU A O 1
ATOM 699 N N . ARG A 1 91 ? 11.067 -8.047 -18.017 1.00 85.75 91 ARG A N 1
ATOM 700 C CA . ARG A 1 91 ? 12.181 -7.565 -18.844 1.00 85.75 91 ARG A CA 1
ATOM 701 C C . ARG A 1 91 ? 11.735 -7.320 -20.288 1.00 85.75 91 ARG A C 1
ATOM 703 O O . ARG A 1 91 ? 12.038 -6.263 -20.836 1.00 85.75 91 ARG A O 1
ATOM 710 N N . ASN A 1 92 ? 11.016 -8.269 -20.883 1.00 90.50 92 ASN A N 1
ATOM 711 C CA . ASN A 1 92 ? 10.567 -8.177 -22.269 1.00 90.50 92 ASN A CA 1
ATOM 712 C C . ASN A 1 92 ? 9.538 -7.061 -22.443 1.00 90.50 92 ASN A C 1
ATOM 714 O O . ASN A 1 92 ? 9.710 -6.241 -23.334 1.00 90.50 92 ASN A O 1
ATOM 718 N N . ARG A 1 93 ? 8.557 -6.922 -21.536 1.00 88.81 93 ARG A N 1
ATOM 719 C CA . ARG A 1 93 ? 7.594 -5.809 -21.602 1.00 88.81 93 ARG A CA 1
ATOM 720 C C . ARG A 1 93 ? 8.284 -4.444 -21.610 1.00 88.81 93 ARG A C 1
ATOM 722 O O . ARG A 1 93 ? 7.864 -3.558 -22.349 1.00 88.81 93 ARG A O 1
ATOM 729 N N . VAL A 1 94 ? 9.351 -4.263 -20.827 1.00 90.94 94 VAL A N 1
ATOM 730 C CA . VAL A 1 94 ? 10.117 -3.004 -20.828 1.00 90.94 94 VAL A CA 1
ATOM 731 C C . VAL A 1 94 ? 10.901 -2.818 -22.131 1.00 90.94 94 VAL A C 1
ATOM 733 O O . VAL A 1 94 ? 10.845 -1.740 -22.716 1.00 90.94 94 VAL A O 1
ATOM 736 N N . ILE A 1 95 ? 11.623 -3.844 -22.596 1.00 90.19 95 ILE A N 1
ATOM 737 C CA . ILE A 1 95 ? 12.465 -3.753 -23.805 1.00 90.19 95 ILE A CA 1
ATOM 738 C C . ILE A 1 95 ? 11.621 -3.571 -25.073 1.00 90.19 95 ILE A C 1
ATOM 740 O O . ILE A 1 95 ? 11.983 -2.772 -25.938 1.00 90.19 95 ILE A O 1
ATOM 744 N N . ASP A 1 96 ? 10.496 -4.275 -25.164 1.00 94.31 96 ASP A N 1
ATOM 745 C CA . ASP A 1 96 ? 9.606 -4.275 -26.327 1.00 94.31 96 ASP A CA 1
ATOM 746 C C . ASP A 1 96 ? 8.628 -3.082 -26.322 1.00 94.31 96 ASP A C 1
ATOM 748 O O . ASP A 1 96 ? 7.920 -2.848 -27.301 1.00 94.31 96 ASP A O 1
ATOM 752 N N . GLY A 1 97 ? 8.614 -2.284 -25.244 1.00 89.94 97 GLY A N 1
ATOM 753 C CA . GLY A 1 97 ? 7.771 -1.092 -25.108 1.00 89.94 97 GLY A CA 1
ATOM 754 C C . GLY A 1 97 ? 6.299 -1.385 -24.792 1.00 89.94 97 GLY A C 1
ATOM 755 O O . GLY A 1 97 ? 5.443 -0.533 -25.022 1.00 89.94 97 GLY A O 1
ATOM 756 N N . GLU A 1 98 ? 6.000 -2.579 -24.280 1.00 91.62 98 GLU A N 1
ATOM 757 C CA . GLU A 1 98 ? 4.656 -3.009 -23.867 1.00 91.62 98 GLU A CA 1
ATOM 758 C C . GLU A 1 98 ? 4.341 -2.678 -22.394 1.00 91.62 98 GLU A C 1
ATOM 760 O O . GLU A 1 98 ? 3.183 -2.739 -21.982 1.00 91.62 98 GLU A O 1
ATOM 765 N N . GLY A 1 99 ? 5.362 -2.348 -21.596 1.00 86.38 99 GLY A N 1
ATOM 766 C CA . GLY A 1 99 ? 5.244 -1.946 -20.192 1.00 86.38 99 GLY A CA 1
ATOM 767 C C . GLY A 1 99 ? 4.979 -0.452 -19.995 1.00 86.38 99 GLY A C 1
ATOM 768 O O . GLY A 1 99 ? 5.034 0.350 -20.930 1.00 86.38 99 GLY A O 1
ATOM 769 N N . ASP A 1 100 ? 4.714 -0.060 -18.750 1.00 88.81 100 ASP A N 1
ATOM 770 C CA . ASP A 1 100 ? 4.552 1.345 -18.373 1.00 88.81 100 ASP A CA 1
ATOM 771 C C . ASP A 1 100 ? 5.827 1.945 -17.739 1.00 88.81 100 ASP A C 1
ATOM 773 O O . ASP A 1 100 ? 6.877 1.312 -17.611 1.00 88.81 100 ASP A O 1
ATOM 777 N N . ALA A 1 101 ? 5.753 3.218 -17.343 1.00 88.31 101 ALA A N 1
ATOM 778 C CA . ALA A 1 101 ? 6.876 3.894 -16.695 1.00 88.31 101 ALA A CA 1
ATOM 779 C C . ALA A 1 101 ? 7.260 3.269 -15.338 1.00 88.31 101 ALA A C 1
ATOM 781 O O . ALA A 1 101 ? 8.405 3.406 -14.913 1.00 88.31 101 ALA A O 1
ATOM 782 N N . ILE A 1 102 ? 6.321 2.605 -14.657 1.00 87.19 102 ILE A N 1
ATOM 783 C CA . ILE A 1 102 ? 6.562 1.939 -13.374 1.00 87.19 102 ILE A CA 1
ATOM 784 C C . ILE A 1 102 ? 7.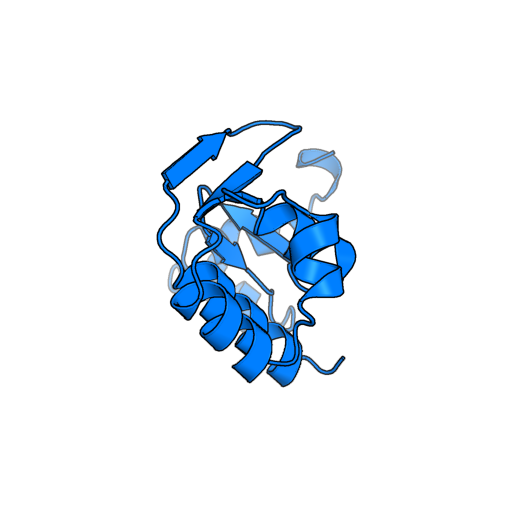316 0.631 -13.613 1.00 87.19 102 ILE A C 1
ATOM 786 O O . ILE A 1 102 ? 8.266 0.353 -12.887 1.00 87.19 102 ILE A O 1
ATOM 790 N N . ASP A 1 103 ? 6.967 -0.130 -14.654 1.00 89.06 103 ASP A N 1
ATOM 791 C CA . ASP A 1 103 ? 7.727 -1.313 -15.072 1.00 89.06 103 ASP A CA 1
ATOM 792 C C . ASP A 1 103 ? 9.189 -0.955 -15.396 1.00 89.06 103 ASP A C 1
ATOM 794 O O . ASP A 1 103 ? 10.111 -1.649 -14.957 1.00 89.06 103 ASP A O 1
ATOM 798 N N . ALA A 1 104 ? 9.415 0.155 -16.109 1.00 90.31 104 ALA A N 1
ATOM 799 C CA . ALA A 1 104 ? 10.759 0.625 -16.444 1.00 90.31 104 ALA A CA 1
ATOM 800 C C . ALA A 1 104 ? 11.567 1.045 -15.203 1.00 90.31 104 ALA A C 1
ATOM 802 O O . ALA A 1 104 ? 12.709 0.616 -15.038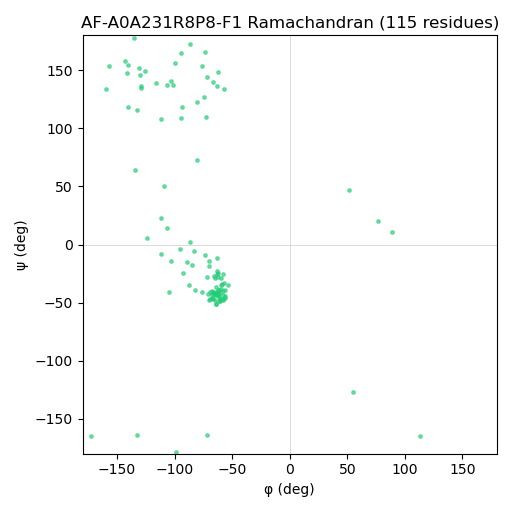 1.00 90.31 104 ALA A O 1
ATOM 803 N N . GLU A 1 105 ? 10.980 1.846 -14.307 1.00 89.38 105 GLU A N 1
ATOM 804 C CA . GLU A 1 105 ? 11.642 2.256 -13.062 1.00 89.38 105 GLU A CA 1
ATOM 805 C C . GLU A 1 105 ? 11.937 1.054 -12.162 1.00 89.38 105 GLU A C 1
ATOM 807 O O . GLU A 1 105 ? 13.029 0.936 -11.608 1.00 89.38 105 GLU A O 1
ATOM 812 N N . ARG A 1 106 ? 10.987 0.122 -12.060 1.00 88.94 106 ARG A N 1
ATOM 813 C CA . ARG A 1 106 ? 11.152 -1.120 -11.314 1.00 88.94 106 ARG A CA 1
ATOM 814 C C . ARG A 1 106 ? 12.332 -1.935 -11.832 1.00 88.94 106 ARG A C 1
ATOM 816 O O . ARG A 1 106 ? 13.122 -2.419 -11.027 1.00 88.94 106 ARG A O 1
ATOM 823 N N . LEU A 1 107 ? 12.451 -2.098 -13.151 1.00 90.56 107 LEU A N 1
ATOM 824 C CA . LEU A 1 107 ? 13.586 -2.800 -13.747 1.00 90.56 107 LEU A CA 1
ATOM 825 C C . LEU A 1 107 ? 14.904 -2.065 -13.460 1.00 90.56 107 LEU A C 1
ATOM 827 O O . LEU A 1 107 ? 15.890 -2.709 -13.111 1.00 90.56 107 LEU A O 1
ATOM 831 N N . LEU A 1 108 ? 14.914 -0.732 -13.547 1.00 89.81 108 LEU A N 1
ATOM 832 C CA . LEU A 1 108 ? 16.107 0.077 -13.293 1.00 89.81 108 LEU A CA 1
ATOM 833 C C . LEU A 1 108 ? 16.577 -0.016 -11.834 1.00 89.81 108 LEU A C 1
ATOM 835 O O . LEU A 1 108 ? 17.760 -0.236 -11.609 1.00 89.81 108 LEU A O 1
ATOM 839 N N . ARG A 1 109 ? 15.664 0.039 -10.854 1.00 87.31 109 ARG A N 1
ATOM 840 C CA . ARG A 1 109 ? 15.971 -0.139 -9.417 1.00 87.31 109 ARG A CA 1
ATOM 841 C C . ARG A 1 109 ? 16.641 -1.475 -9.092 1.00 87.31 109 ARG A C 1
ATOM 843 O O . ARG A 1 109 ? 17.318 -1.590 -8.080 1.00 87.31 109 ARG A O 1
ATOM 850 N N . LEU A 1 110 ? 16.419 -2.497 -9.916 1.00 84.06 110 LEU A N 1
ATOM 851 C CA . LEU A 1 110 ? 17.013 -3.823 -9.730 1.00 84.06 110 LEU A CA 1
ATOM 852 C C . LEU A 1 110 ? 18.388 -3.944 -10.379 1.00 84.06 110 LEU A C 1
ATOM 854 O O . LEU A 1 110 ? 19.230 -4.686 -9.880 1.00 84.06 110 LEU A O 1
ATOM 858 N N . LEU A 1 111 ? 18.575 -3.285 -11.521 1.00 87.88 111 LEU A N 1
ATOM 859 C CA . LEU A 1 111 ? 19.822 -3.334 -12.278 1.00 87.88 111 LEU A CA 1
ATOM 860 C C . LEU A 1 111 ? 20.866 -2.363 -11.721 1.00 87.88 111 LEU A C 1
ATOM 862 O O . LEU A 1 111 ? 22.035 -2.722 -11.662 1.00 87.88 111 LEU A O 1
ATOM 866 N N . GLU A 1 112 ? 20.425 -1.178 -11.304 1.00 89.25 112 GLU A N 1
ATOM 867 C CA . GLU A 1 112 ? 21.259 -0.050 -10.873 1.00 89.25 112 GLU A CA 1
ATOM 868 C C . GLU A 1 112 ? 20.672 0.541 -9.565 1.00 89.25 112 GLU A C 1
ATOM 870 O O . GLU A 1 112 ? 20.129 1.655 -9.563 1.00 89.25 112 GLU A O 1
ATOM 875 N N . PRO A 1 113 ? 20.652 -0.226 -8.454 1.00 84.12 113 PRO A N 1
ATOM 876 C CA . PRO A 1 113 ? 20.011 0.189 -7.201 1.00 84.12 113 PRO A CA 1
ATOM 877 C C . PRO A 1 113 ? 20.590 1.490 -6.628 1.00 84.12 113 PRO A C 1
ATOM 879 O O . PRO A 1 113 ? 19.844 2.313 -6.106 1.00 84.12 113 PRO A O 1
ATOM 882 N N . GLU A 1 114 ? 21.889 1.722 -6.805 1.00 88.75 114 GLU A N 1
ATOM 883 C CA . GLU A 1 114 ? 22.611 2.910 -6.337 1.00 88.75 114 GLU A CA 1
ATOM 884 C C . GLU A 1 114 ? 22.146 4.236 -6.962 1.00 88.75 114 GLU A C 1
ATOM 886 O O . GLU A 1 114 ? 22.523 5.303 -6.484 1.00 88.75 114 GLU A O 1
ATOM 891 N N . LEU A 1 115 ? 21.329 4.208 -8.022 1.00 84.75 115 LEU A N 1
ATOM 892 C CA . LEU A 1 115 ? 20.713 5.418 -8.579 1.00 84.75 115 LEU A CA 1
ATOM 893 C C . LEU A 1 115 ? 19.572 5.972 -7.710 1.00 84.75 115 LEU A C 1
ATOM 895 O O . LEU A 1 115 ? 19.063 7.056 -8.003 1.00 84.75 115 LEU A O 1
ATOM 899 N N . PHE A 1 116 ? 19.144 5.228 -6.689 1.00 78.38 116 PHE A N 1
ATOM 900 C CA . PHE A 1 116 ? 17.954 5.523 -5.892 1.00 78.38 116 PHE A CA 1
ATOM 901 C C . PHE A 1 116 ? 18.220 5.634 -4.383 1.00 78.38 116 PHE A C 1
ATOM 903 O O . PHE A 1 116 ? 17.252 5.773 -3.631 1.00 78.38 116 PHE A O 1
ATOM 910 N N . ASP A 1 117 ? 19.491 5.567 -3.978 1.00 64.69 117 ASP A N 1
ATOM 911 C CA . ASP A 1 117 ? 19.969 5.718 -2.596 1.00 64.69 117 ASP A CA 1
ATOM 912 C C . ASP A 1 117 ? 20.244 7.185 -2.212 1.00 64.69 117 ASP A C 1
ATOM 914 O O . ASP A 1 117 ? 20.666 7.981 -3.088 1.00 64.69 117 ASP A O 1
#